Protein AF-A0A919XFE6-F1 (afdb_monomer_lite)

Radius of gyration: 15.93 Å; chains: 1; bounding box: 34×36×43 Å

Sequence (115 aa):
MKFIYESFACDVDTFFYNQDILVRFYDGSKEQEESEIINLVFVDPGYGYLLVKNKGENSALLSGFLDEDVFSTDEIVDAAISFIENLSPILKNKYMPYHIKRFKKTSFVEYNGEY

Structure (mmCIF, N/CA/C/O backbone):
data_AF-A0A919XFE6-F1
#
_entry.id   AF-A0A919XFE6-F1
#
loop_
_atom_site.group_PDB
_atom_site.id
_atom_site.type_symbol
_atom_site.label_atom_id
_atom_site.label_alt_id
_atom_site.label_comp_id
_atom_site.label_asym_id
_atom_site.label_entity_id
_atom_site.label_seq_id
_atom_site.pdbx_PDB_ins_code
_atom_site.Cartn_x
_atom_site.Cartn_y
_atom_site.Cartn_z
_atom_site.occupancy
_atom_site.B_iso_or_equiv
_atom_site.auth_seq_id
_atom_site.auth_comp_id
_atom_site.auth_asym_id
_atom_site.auth_atom_id
_atom_site.pdbx_PDB_model_num
ATOM 1 N N . MET A 1 1 ? -3.648 9.296 -7.677 1.00 91.94 1 MET A N 1
ATOM 2 C CA . MET A 1 1 ? -3.440 10.180 -6.494 1.00 91.94 1 MET A CA 1
ATOM 3 C C . MET A 1 1 ? -1.960 10.126 -6.121 1.00 91.94 1 MET A C 1
ATOM 5 O O . MET A 1 1 ? -1.274 9.280 -6.675 1.00 91.94 1 MET A O 1
ATOM 9 N N . LYS A 1 2 ? -1.435 11.003 -5.257 1.00 95.38 2 LYS A N 1
ATOM 10 C CA . LYS A 1 2 ? -0.033 10.920 -4.809 1.00 95.38 2 LYS A CA 1
ATOM 11 C C . LYS A 1 2 ? 0.043 10.698 -3.301 1.00 95.38 2 LYS A C 1
ATOM 13 O O . LYS A 1 2 ? -0.679 11.356 -2.555 1.00 95.38 2 LYS A O 1
ATOM 18 N N . PHE A 1 3 ? 0.930 9.804 -2.881 1.00 97.69 3 PHE A N 1
ATOM 19 C CA . PHE A 1 3 ? 1.424 9.719 -1.510 1.00 97.69 3 PHE A CA 1
ATOM 20 C C . PHE A 1 3 ? 2.751 10.468 -1.438 1.00 97.69 3 PHE A C 1
ATOM 22 O O . PHE A 1 3 ? 3.584 10.324 -2.332 1.00 97.69 3 PHE A O 1
ATOM 29 N N . ILE A 1 4 ? 2.922 11.297 -0.410 1.00 97.31 4 ILE A N 1
ATOM 30 C CA . ILE A 1 4 ? 4.108 12.134 -0.223 1.00 97.31 4 ILE A CA 1
ATOM 31 C C . ILE A 1 4 ? 4.537 12.012 1.234 1.00 97.31 4 ILE A C 1
ATOM 33 O O . ILE A 1 4 ? 3.737 12.261 2.137 1.00 97.31 4 ILE A O 1
ATOM 37 N N . TYR A 1 5 ? 5.800 11.663 1.445 1.00 97.19 5 TYR A N 1
ATOM 38 C CA . TYR A 1 5 ? 6.439 11.636 2.752 1.00 97.19 5 TYR A CA 1
ATOM 39 C C . TYR A 1 5 ? 7.868 12.166 2.613 1.00 97.19 5 TYR A C 1
ATOM 41 O O . TYR A 1 5 ? 8.689 11.576 1.914 1.00 97.19 5 TYR A O 1
ATOM 49 N N . GLU A 1 6 ? 8.154 13.300 3.257 1.00 95.31 6 GLU A N 1
ATOM 50 C CA . GLU A 1 6 ? 9.434 14.013 3.145 1.00 95.31 6 GLU A CA 1
ATOM 51 C C . GLU A 1 6 ? 9.865 14.244 1.680 1.00 95.31 6 GLU A C 1
ATOM 53 O O . GLU A 1 6 ? 9.221 15.005 0.958 1.00 95.31 6 GLU A O 1
ATOM 58 N N . SER A 1 7 ? 10.962 13.615 1.245 1.00 94.31 7 SER A N 1
ATOM 59 C CA . SER A 1 7 ? 11.511 13.696 -0.112 1.00 94.31 7 SER A CA 1
ATOM 60 C C . SER A 1 7 ? 10.997 12.598 -1.049 1.00 94.31 7 SER A C 1
ATOM 62 O O . SER A 1 7 ? 11.278 12.644 -2.247 1.00 94.31 7 SER A O 1
ATOM 64 N N . PHE A 1 8 ? 10.247 11.623 -0.530 1.00 96.00 8 PHE A N 1
ATOM 65 C CA . PHE A 1 8 ? 9.681 10.530 -1.306 1.00 96.00 8 PHE A CA 1
ATOM 66 C C . PHE A 1 8 ? 8.248 10.846 -1.742 1.00 96.00 8 PHE A C 1
ATOM 68 O O . PHE A 1 8 ? 7.420 11.321 -0.959 1.00 96.00 8 PHE A O 1
ATOM 75 N N . ALA A 1 9 ? 7.937 10.535 -2.998 1.00 97.19 9 ALA A N 1
ATOM 76 C CA . ALA A 1 9 ? 6.584 10.593 -3.524 1.00 97.19 9 ALA A CA 1
ATOM 77 C C . ALA A 1 9 ? 6.329 9.423 -4.474 1.00 97.19 9 ALA A C 1
ATOM 79 O O . ALA A 1 9 ? 7.188 9.076 -5.285 1.00 97.19 9 ALA A O 1
ATOM 80 N N . CYS A 1 10 ? 5.130 8.852 -4.408 1.00 97.44 10 CYS A N 1
ATOM 81 C CA . CYS A 1 10 ? 4.698 7.794 -5.313 1.00 97.44 10 CYS A CA 1
ATOM 82 C C . CYS A 1 10 ? 3.236 7.965 -5.729 1.00 97.44 10 CYS A C 1
ATOM 84 O O . CYS A 1 10 ? 2.473 8.729 -5.126 1.00 97.44 10 CYS A O 1
ATOM 86 N N . ASP A 1 11 ? 2.864 7.288 -6.807 1.00 97.94 11 ASP A N 1
ATOM 87 C CA . ASP A 1 11 ? 1.486 7.184 -7.255 1.00 97.94 11 ASP A CA 1
ATOM 88 C C . ASP A 1 11 ? 0.695 6.239 -6.364 1.00 97.94 11 ASP A C 1
ATOM 90 O O . ASP A 1 11 ? 1.216 5.280 -5.787 1.00 97.94 11 ASP A O 1
ATOM 94 N N . VAL A 1 12 ? -0.588 6.559 -6.236 1.00 97.62 12 VAL A N 1
ATOM 95 C CA . VAL A 1 12 ? -1.535 5.784 -5.456 1.00 97.62 12 VAL A CA 1
ATOM 96 C C . VAL A 1 12 ? -2.825 5.580 -6.222 1.00 97.62 12 VAL A C 1
ATOM 98 O O . VAL A 1 12 ? -3.482 6.560 -6.605 1.00 97.62 12 VAL A O 1
ATOM 101 N N . ASP A 1 13 ? -3.207 4.310 -6.326 1.00 96.50 13 ASP A N 1
ATOM 102 C CA . ASP A 1 13 ? -4.542 3.883 -6.720 1.00 96.50 13 ASP A CA 1
ATOM 103 C C . ASP A 1 13 ? -5.348 3.492 -5.490 1.00 96.50 13 ASP A C 1
ATOM 105 O O . ASP A 1 13 ? -4.830 2.945 -4.513 1.00 96.50 13 ASP A O 1
ATOM 109 N N . THR A 1 14 ? -6.645 3.777 -5.534 1.00 95.94 14 THR A N 1
ATOM 110 C CA . THR A 1 14 ? -7.584 3.429 -4.470 1.00 95.94 14 THR A CA 1
ATOM 111 C C . THR A 1 14 ? -8.787 2.735 -5.077 1.00 95.94 14 THR A C 1
ATOM 113 O O . THR A 1 14 ? -9.506 3.311 -5.891 1.00 95.94 14 THR A O 1
ATOM 116 N N . PHE A 1 15 ? -9.015 1.500 -4.652 1.00 95.56 15 PHE A N 1
ATOM 117 C CA . PHE A 1 15 ? -10.124 0.671 -5.088 1.00 95.56 15 PHE A CA 1
ATOM 118 C C . PHE A 1 15 ? -11.080 0.465 -3.922 1.00 95.56 15 PHE A C 1
ATOM 120 O O . PHE A 1 15 ? -10.667 0.132 -2.811 1.00 95.56 15 PHE A O 1
ATOM 127 N N . PHE A 1 16 ? -12.369 0.638 -4.189 1.00 93.31 16 PHE A N 1
ATOM 128 C CA . PHE A 1 16 ? -13.421 0.460 -3.199 1.00 93.31 16 PHE A CA 1
ATOM 129 C C . PHE A 1 16 ? -14.222 -0.795 -3.523 1.00 93.31 16 PHE A C 1
ATOM 131 O O . PHE A 1 16 ? -14.678 -0.974 -4.652 1.00 93.31 16 PHE A O 1
ATOM 138 N N . TYR A 1 17 ? -14.427 -1.644 -2.521 1.00 92.88 17 TYR A N 1
ATOM 139 C CA . TYR A 1 17 ? -15.336 -2.780 -2.615 1.00 92.88 17 TYR A CA 1
ATOM 140 C C . TYR A 1 17 ? -16.250 -2.790 -1.395 1.00 92.88 17 TYR A C 1
ATOM 142 O O . TYR A 1 17 ? -15.829 -3.096 -0.282 1.00 92.88 17 TYR A O 1
ATOM 150 N N . ASN A 1 18 ? -17.520 -2.434 -1.592 1.00 91.12 18 ASN A N 1
ATOM 151 C CA . ASN A 1 18 ? -18.435 -2.104 -0.500 1.00 91.12 18 ASN A CA 1
ATOM 152 C C . ASN A 1 18 ? -17.848 -0.996 0.397 1.00 91.12 18 ASN A C 1
ATOM 154 O O . ASN A 1 18 ? -17.733 0.148 -0.030 1.00 91.12 18 ASN A O 1
ATOM 158 N N . GLN A 1 19 ? -17.487 -1.334 1.636 1.00 91.12 19 GLN A N 1
ATOM 159 C CA . GLN A 1 19 ? -16.855 -0.434 2.604 1.00 91.12 19 GLN A CA 1
ATOM 160 C C . GLN A 1 19 ? -15.365 -0.748 2.815 1.00 91.12 19 GLN A C 1
ATOM 162 O O . GLN A 1 19 ? -14.727 -0.113 3.654 1.00 91.12 19 GLN A O 1
ATOM 167 N N . ASP A 1 20 ? -14.822 -1.718 2.078 1.00 94.88 20 ASP A N 1
ATOM 168 C CA . ASP A 1 20 ? -13.403 -2.056 2.090 1.00 94.88 20 ASP A CA 1
ATOM 169 C C . ASP A 1 20 ? -12.645 -1.147 1.117 1.00 94.88 20 ASP A C 1
ATOM 171 O O . ASP A 1 20 ? -13.183 -0.721 0.088 1.00 94.88 20 ASP A O 1
ATOM 175 N N . ILE A 1 21 ? -11.386 -0.863 1.448 1.00 96.31 21 ILE A N 1
ATOM 176 C CA . ILE A 1 21 ? -10.513 0.019 0.670 1.00 96.31 21 ILE A CA 1
ATOM 177 C C . ILE A 1 21 ? -9.203 -0.712 0.406 1.00 96.31 21 ILE A C 1
ATOM 179 O O . ILE A 1 21 ? -8.509 -1.090 1.347 1.00 96.31 21 ILE A O 1
ATOM 183 N N . LEU A 1 22 ? -8.854 -0.893 -0.862 1.00 97.31 22 LEU A N 1
ATOM 184 C CA . LEU A 1 22 ? -7.540 -1.363 -1.286 1.00 97.31 22 LEU A CA 1
ATOM 185 C C . LEU A 1 22 ? -6.748 -0.181 -1.834 1.00 97.31 22 LEU A C 1
ATOM 187 O O . LEU A 1 22 ? -7.222 0.534 -2.713 1.00 97.31 22 LEU A O 1
ATOM 191 N N . VAL A 1 23 ? -5.534 -0.002 -1.336 1.00 97.62 23 VAL A N 1
ATOM 192 C CA . VAL A 1 23 ? -4.631 1.074 -1.731 1.00 97.62 23 VAL A CA 1
ATOM 193 C C . VAL A 1 23 ? -3.357 0.460 -2.287 1.00 97.62 23 VAL A C 1
ATOM 195 O O . VAL A 1 23 ? -2.714 -0.328 -1.594 1.00 97.62 23 VAL A O 1
ATOM 198 N N . ARG A 1 24 ? -3.011 0.798 -3.531 1.00 97.50 24 ARG A N 1
ATOM 199 C CA . ARG A 1 24 ? -1.762 0.394 -4.195 1.00 97.50 24 ARG A CA 1
ATOM 200 C C . ARG A 1 24 ? -0.821 1.587 -4.224 1.00 97.50 24 ARG A C 1
ATOM 202 O O . ARG A 1 24 ? -1.231 2.648 -4.675 1.00 97.50 24 ARG A O 1
ATOM 209 N N . PHE A 1 25 ? 0.426 1.395 -3.812 1.00 97.81 25 PHE A N 1
ATOM 210 C CA . PHE A 1 25 ? 1.499 2.384 -3.926 1.00 97.81 25 PHE A CA 1
ATOM 211 C C . PHE A 1 25 ? 2.428 1.959 -5.061 1.00 97.81 25 PHE A C 1
ATOM 213 O O . PHE A 1 25 ? 2.863 0.809 -5.082 1.00 97.81 25 PHE A O 1
ATOM 220 N N . TYR A 1 26 ? 2.730 2.838 -6.013 1.00 97.12 26 TYR A N 1
ATOM 221 C CA . TYR A 1 26 ? 3.498 2.474 -7.208 1.00 97.12 26 TYR A CA 1
ATOM 222 C C . TYR A 1 26 ? 4.184 3.681 -7.859 1.00 97.12 26 TYR A C 1
ATOM 224 O O . TYR A 1 26 ? 4.007 4.821 -7.439 1.00 97.12 26 TYR A O 1
ATOM 232 N N . ASP A 1 27 ? 5.014 3.425 -8.864 1.00 95.50 27 ASP A N 1
ATOM 233 C CA . ASP A 1 27 ? 5.607 4.457 -9.711 1.00 95.50 27 ASP A CA 1
ATOM 234 C C . ASP A 1 27 ? 4.861 4.491 -11.040 1.00 95.50 27 ASP A C 1
ATOM 236 O O . ASP A 1 27 ? 5.017 3.587 -11.859 1.00 95.50 27 ASP A O 1
ATOM 240 N N . GLY A 1 28 ? 4.049 5.525 -11.256 1.00 92.44 28 GLY A N 1
ATOM 241 C CA . GLY A 1 28 ? 3.255 5.650 -12.473 1.00 92.44 28 GLY A CA 1
ATOM 242 C C . GLY A 1 28 ? 4.090 5.811 -13.740 1.00 92.44 28 GLY A C 1
ATOM 243 O O . GLY A 1 28 ? 3.591 5.524 -14.818 1.00 92.44 28 GLY A O 1
ATOM 244 N N . SER A 1 29 ? 5.365 6.205 -13.634 1.00 91.19 29 SER A N 1
ATOM 245 C CA . SER A 1 29 ? 6.264 6.262 -14.796 1.00 91.19 29 SER A CA 1
ATOM 246 C C . SER A 1 29 ? 6.713 4.883 -15.292 1.00 91.19 29 SER A C 1
ATOM 248 O O . SER A 1 29 ? 7.314 4.785 -16.359 1.00 91.19 29 SER A O 1
ATOM 250 N N . LYS A 1 30 ? 6.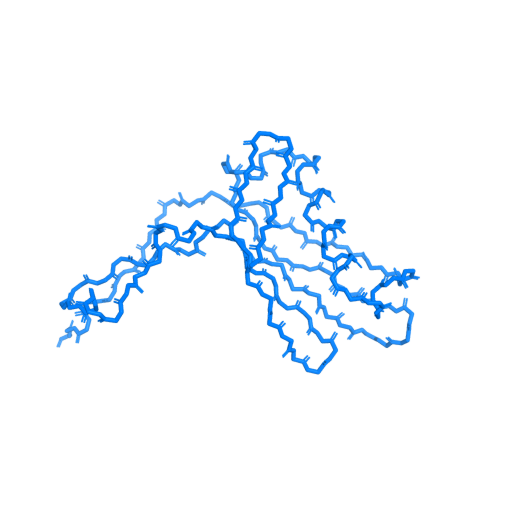429 3.827 -14.519 1.00 89.44 30 LYS A N 1
ATOM 251 C CA . LYS A 1 30 ? 6.720 2.430 -14.853 1.00 89.44 30 LYS A CA 1
ATOM 252 C C . LYS A 1 30 ? 5.477 1.626 -15.238 1.00 89.44 30 LYS A C 1
ATOM 254 O O . LYS A 1 30 ? 5.588 0.412 -15.398 1.00 89.44 30 LYS A O 1
ATOM 259 N N . GLU A 1 31 ? 4.310 2.258 -15.320 1.00 89.12 31 GLU A N 1
ATOM 260 C CA . GLU A 1 31 ? 3.111 1.607 -15.850 1.00 89.12 31 GLU A CA 1
ATOM 261 C C . GLU A 1 31 ? 3.207 1.490 -17.368 1.00 89.12 31 GLU A C 1
ATOM 263 O O . GLU A 1 31 ? 3.774 2.357 -18.029 1.00 89.12 31 GLU A O 1
ATOM 268 N N . GLN A 1 32 ? 2.665 0.399 -17.902 1.00 87.50 32 GLN A N 1
ATOM 269 C CA . GLN A 1 32 ? 2.675 0.131 -19.333 1.00 87.50 32 GLN A CA 1
ATOM 270 C C . GLN A 1 32 ? 1.439 0.725 -19.999 1.00 87.50 32 GLN A C 1
ATOM 272 O O . GLN A 1 32 ? 0.316 0.571 -19.517 1.00 87.50 32 GLN A O 1
ATOM 277 N N . GLU A 1 33 ? 1.645 1.333 -21.157 1.00 86.69 33 GLU A N 1
ATOM 278 C CA . GLU A 1 33 ? 0.565 1.727 -22.054 1.00 86.69 33 GLU A CA 1
ATOM 279 C C . GLU A 1 33 ? 0.078 0.518 -22.871 1.00 86.69 33 GLU A C 1
ATOM 281 O O . GLU A 1 33 ? 0.831 -0.418 -23.140 1.00 86.69 33 GLU A O 1
ATOM 286 N N . GLU A 1 34 ? -1.175 0.537 -23.340 1.00 85.75 34 GLU A N 1
ATOM 287 C CA . GLU A 1 34 ? -1.751 -0.572 -24.127 1.00 85.75 34 GLU A CA 1
ATOM 288 C C . GLU A 1 34 ? -0.892 -0.924 -25.353 1.00 85.75 34 GLU A C 1
ATOM 290 O O . GLU A 1 34 ? -0.691 -2.094 -25.677 1.00 85.75 34 GLU A O 1
ATOM 295 N N . SER A 1 35 ? -0.318 0.090 -26.006 1.00 85.56 35 SER A N 1
ATOM 296 C CA . SER A 1 35 ? 0.572 -0.089 -27.157 1.00 85.56 35 SER A CA 1
ATOM 297 C C . SER A 1 35 ? 1.887 -0.805 -26.832 1.00 85.56 35 SER A C 1
ATOM 299 O O . SER A 1 35 ? 2.568 -1.264 -27.746 1.00 85.56 35 SER A O 1
ATOM 301 N N . GLU A 1 36 ? 2.262 -0.879 -25.557 1.00 80.94 36 GLU A N 1
ATOM 302 C CA . GLU A 1 36 ? 3.482 -1.532 -25.073 1.00 80.94 36 GLU A CA 1
ATOM 303 C C . GLU A 1 36 ? 3.239 -3.000 -24.689 1.00 80.94 36 GLU A C 1
ATOM 305 O O . GLU A 1 36 ? 4.187 -3.735 -24.410 1.00 80.94 36 GLU A O 1
ATOM 310 N N . ILE A 1 37 ? 1.982 -3.461 -24.729 1.00 82.81 37 ILE A N 1
ATOM 311 C CA . ILE A 1 37 ? 1.601 -4.846 -24.440 1.00 82.81 37 ILE A CA 1
ATOM 312 C C . ILE A 1 37 ? 1.889 -5.729 -25.666 1.00 82.81 37 ILE A C 1
ATOM 314 O O . ILE A 1 37 ? 0.987 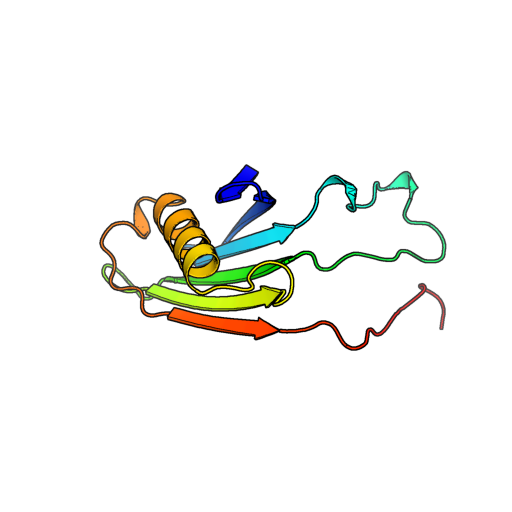-6.153 -26.388 1.00 82.81 37 ILE A O 1
ATOM 318 N N . ILE A 1 38 ? 3.173 -5.999 -25.925 1.00 75.94 38 ILE A N 1
ATOM 319 C CA . ILE A 1 38 ? 3.635 -6.851 -27.031 1.00 75.94 38 ILE A CA 1
ATOM 320 C C . ILE A 1 38 ? 4.661 -7.887 -26.560 1.00 75.94 38 ILE A C 1
ATOM 322 O O . ILE A 1 38 ? 5.634 -7.541 -25.901 1.00 75.94 38 ILE A O 1
ATOM 326 N N . ASN A 1 39 ? 4.489 -9.151 -26.967 1.00 71.31 39 ASN A N 1
ATOM 327 C CA . ASN A 1 39 ? 5.368 -10.305 -26.692 1.00 71.31 39 ASN A CA 1
ATOM 328 C C . ASN A 1 39 ? 5.630 -10.595 -25.198 1.00 71.31 39 ASN A C 1
ATOM 330 O O . ASN A 1 39 ? 5.158 -11.593 -24.670 1.00 71.31 39 ASN A O 1
ATOM 334 N N . LEU A 1 40 ? 6.398 -9.736 -24.524 1.00 69.38 40 LEU A N 1
ATOM 335 C CA . LEU A 1 40 ? 6.812 -9.847 -23.130 1.00 69.38 40 LEU A CA 1
ATOM 336 C C . LEU A 1 40 ? 6.641 -8.491 -22.444 1.00 69.38 40 LEU A C 1
ATOM 338 O O . LEU A 1 40 ? 7.264 -7.506 -22.838 1.00 69.38 40 LEU A O 1
ATOM 342 N N . VAL A 1 41 ? 5.831 -8.469 -21.389 1.00 71.31 41 VAL A N 1
ATOM 343 C CA . VAL A 1 41 ? 5.551 -7.268 -20.601 1.00 71.31 41 VAL A CA 1
ATOM 344 C C . VAL A 1 41 ? 6.048 -7.488 -19.180 1.00 71.31 41 VAL A C 1
ATOM 346 O O . VAL A 1 41 ? 5.550 -8.364 -18.474 1.00 71.31 41 VAL A O 1
ATOM 349 N N . PHE A 1 42 ? 7.024 -6.689 -18.756 1.00 75.00 42 PHE A N 1
ATOM 350 C CA . PHE A 1 42 ? 7.450 -6.648 -17.360 1.00 75.00 42 PHE A CA 1
ATOM 351 C C . PHE A 1 42 ? 6.582 -5.641 -16.621 1.00 75.00 42 PHE A C 1
ATOM 353 O O . PHE A 1 42 ? 6.703 -4.444 -16.858 1.00 75.00 42 PHE A O 1
ATOM 360 N N . VAL A 1 43 ? 5.727 -6.121 -15.722 1.00 80.31 43 VAL A N 1
ATOM 361 C CA . VAL A 1 43 ? 4.878 -5.256 -14.897 1.00 80.31 43 VAL A CA 1
ATOM 362 C C . VAL A 1 43 ? 5.523 -5.104 -13.522 1.00 80.31 43 VAL A C 1
ATOM 364 O O . VAL A 1 43 ? 5.687 -6.089 -12.797 1.00 80.31 43 VAL A O 1
ATOM 367 N N . ASP A 1 44 ? 5.894 -3.877 -13.146 1.00 85.38 44 ASP A N 1
ATOM 368 C CA . ASP A 1 44 ? 6.379 -3.592 -11.791 1.00 85.38 44 ASP A CA 1
ATOM 369 C C . ASP A 1 44 ? 5.191 -3.712 -10.811 1.00 85.38 44 ASP A C 1
ATOM 371 O O . ASP A 1 44 ? 4.198 -2.987 -10.941 1.00 85.38 44 ASP A O 1
ATOM 375 N N . PRO A 1 45 ? 5.244 -4.604 -9.798 1.00 84.88 45 PRO A N 1
ATOM 376 C CA . PRO A 1 45 ? 4.152 -4.751 -8.835 1.00 84.88 45 PRO A CA 1
ATOM 377 C C . PRO A 1 45 ? 3.948 -3.495 -7.970 1.00 84.88 45 PRO A C 1
ATOM 379 O O . PRO A 1 45 ? 2.961 -3.420 -7.231 1.00 84.88 45 PRO A O 1
ATOM 382 N N . GLY A 1 46 ? 4.855 -2.518 -8.062 1.00 93.31 46 GLY A N 1
ATOM 383 C CA . GLY A 1 46 ? 4.854 -1.282 -7.302 1.00 93.31 46 GLY A CA 1
ATOM 384 C C . GLY A 1 46 ? 5.564 -1.436 -5.962 1.00 93.31 46 GLY A C 1
ATOM 385 O O . GLY A 1 46 ? 6.361 -2.350 -5.731 1.00 93.31 46 GLY A O 1
ATOM 386 N N . TYR A 1 47 ? 5.251 -0.520 -5.057 1.00 96.69 47 TYR A N 1
ATOM 387 C CA . TYR A 1 47 ? 5.800 -0.437 -3.708 1.00 96.69 47 TYR A CA 1
ATOM 388 C C . TYR A 1 47 ? 4.934 -1.142 -2.659 1.00 96.69 47 TYR A C 1
ATOM 390 O O . TYR A 1 47 ? 5.282 -1.147 -1.482 1.00 96.69 47 TYR A O 1
ATOM 398 N N . GLY A 1 48 ? 3.822 -1.757 -3.065 1.00 96.62 48 GLY A N 1
ATOM 399 C CA . GLY A 1 48 ? 3.000 -2.607 -2.209 1.00 96.62 48 GLY A CA 1
ATOM 400 C C . GLY A 1 48 ? 1.531 -2.204 -2.152 1.00 96.62 48 GLY A C 1
ATOM 401 O O . GLY A 1 48 ? 1.076 -1.291 -2.844 1.00 96.62 48 GLY A O 1
ATOM 402 N N . TYR A 1 49 ? 0.787 -2.929 -1.319 1.00 97.31 49 TYR A N 1
ATOM 403 C CA . TYR A 1 49 ? -0.660 -2.813 -1.192 1.00 97.31 49 TYR A CA 1
ATOM 404 C C . TYR A 1 49 ? -1.077 -2.870 0.268 1.00 97.31 49 TYR A C 1
ATOM 406 O O . TYR A 1 49 ? -0.614 -3.724 1.028 1.00 97.31 49 TYR A O 1
ATOM 414 N N . LEU A 1 50 ? -2.032 -2.022 0.626 1.00 97.88 50 LEU A N 1
ATOM 415 C CA . LEU A 1 50 ? -2.675 -2.008 1.928 1.00 97.88 50 LEU A CA 1
ATOM 416 C C . LEU A 1 50 ? -4.186 -2.153 1.756 1.00 97.88 50 LEU A C 1
ATOM 418 O O . LEU A 1 50 ? -4.810 -1.448 0.969 1.00 97.88 50 LEU A O 1
ATOM 422 N N . LEU A 1 51 ? -4.772 -3.086 2.497 1.00 97.75 51 LEU A N 1
ATOM 423 C CA . LEU A 1 51 ? -6.191 -3.406 2.471 1.00 97.75 51 LEU A CA 1
ATOM 424 C C . LEU A 1 51 ? -6.815 -3.094 3.825 1.00 97.75 51 LEU A C 1
ATOM 426 O O . LEU A 1 51 ? -6.470 -3.710 4.840 1.00 97.75 51 LEU A O 1
ATOM 430 N N . VAL A 1 52 ? -7.796 -2.202 3.805 1.00 97.50 52 VAL A N 1
ATOM 431 C CA . VAL A 1 52 ? -8.718 -1.969 4.908 1.00 97.50 52 VAL A CA 1
ATOM 432 C C . VAL A 1 52 ? -9.945 -2.845 4.715 1.00 97.50 52 VAL A C 1
ATOM 434 O O . VAL A 1 52 ? -10.662 -2.710 3.725 1.00 97.50 52 VAL A O 1
ATOM 437 N N . LYS A 1 53 ? -10.209 -3.719 5.686 1.00 96.44 53 LYS A N 1
ATOM 438 C CA . LYS A 1 53 ? -11.459 -4.477 5.785 1.00 96.44 53 LYS A CA 1
ATOM 439 C C . LYS A 1 53 ? -12.348 -3.838 6.833 1.00 96.44 53 LYS A C 1
ATOM 441 O O . LYS A 1 53 ? -12.021 -3.904 8.022 1.00 96.44 53 LYS A O 1
ATOM 446 N N . ASN A 1 54 ? -13.479 -3.275 6.431 1.00 93.62 54 ASN A N 1
ATOM 447 C CA . ASN A 1 54 ? -14.435 -2.752 7.390 1.00 93.62 54 ASN A CA 1
ATOM 448 C C . ASN A 1 54 ? -15.124 -3.906 8.140 1.00 93.62 54 ASN A C 1
ATOM 450 O O . ASN A 1 54 ? -15.534 -4.901 7.540 1.00 93.62 54 ASN A O 1
ATOM 454 N N . LYS A 1 55 ? -15.243 -3.794 9.467 1.00 94.75 55 LYS A N 1
ATOM 455 C CA . LYS A 1 55 ? -15.839 -4.825 10.338 1.00 94.75 55 LYS A CA 1
ATOM 456 C C . LYS A 1 55 ? -17.096 -4.367 11.067 1.00 94.75 55 LYS A C 1
ATOM 458 O O . LYS A 1 55 ? -17.643 -5.122 11.865 1.00 94.75 55 LYS A O 1
ATOM 463 N N . GLY A 1 56 ? -17.591 -3.180 10.741 1.00 89.25 56 GLY A N 1
ATOM 464 C CA . GLY A 1 56 ? -18.865 -2.673 11.226 1.00 89.25 56 GLY A CA 1
ATOM 465 C C . GLY A 1 56 ? -18.827 -1.165 11.400 1.00 89.25 56 GLY A C 1
ATOM 466 O O . GLY A 1 56 ? -18.138 -0.451 10.667 1.00 89.25 56 GLY A O 1
ATOM 467 N N . GLU A 1 57 ? -19.580 -0.678 12.378 1.00 88.38 57 GLU A N 1
ATOM 468 C CA . GLU A 1 57 ? -19.719 0.755 12.643 1.00 88.38 57 GLU A CA 1
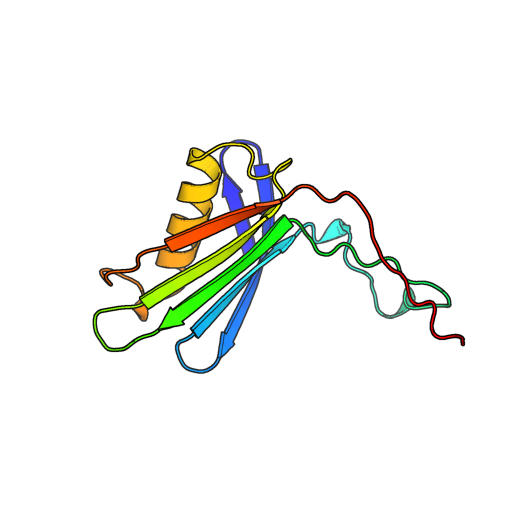ATOM 469 C C . GLU A 1 57 ? -18.474 1.368 13.290 1.00 88.38 57 GLU A C 1
ATOM 471 O O . GLU A 1 57 ? -18.132 2.494 12.955 1.00 88.38 57 GLU A O 1
ATOM 476 N N . ASN A 1 58 ? -17.755 0.621 14.139 1.00 91.69 58 ASN A N 1
ATOM 477 C CA . ASN A 1 58 ? -16.669 1.172 14.968 1.00 91.69 58 ASN A CA 1
ATOM 478 C C . ASN A 1 58 ? -15.301 0.513 14.754 1.00 91.69 58 ASN A C 1
ATOM 480 O O . ASN A 1 58 ? -14.324 0.921 15.381 1.00 91.69 58 ASN A O 1
ATOM 484 N N . SER A 1 59 ? -15.215 -0.518 13.913 1.00 95.19 59 SER A N 1
ATOM 485 C CA . SER A 1 59 ? -13.993 -1.306 13.758 1.00 95.19 59 SER A CA 1
ATOM 486 C C . SER A 1 59 ? -13.658 -1.595 12.303 1.00 95.19 59 SER A C 1
ATOM 488 O O . SER A 1 59 ? -14.533 -1.831 11.467 1.00 95.19 59 SER A O 1
ATOM 490 N N . ALA A 1 60 ? -12.363 -1.602 12.019 1.00 96.25 60 ALA A N 1
ATOM 491 C CA . ALA A 1 60 ? -11.787 -2.029 10.755 1.00 96.25 60 ALA A CA 1
ATOM 492 C C . ALA A 1 60 ? -10.497 -2.814 11.023 1.00 96.25 60 ALA A C 1
ATOM 494 O O . ALA A 1 60 ? -9.985 -2.816 12.137 1.00 96.25 60 ALA A O 1
ATOM 495 N N . LEU A 1 61 ? -9.978 -3.506 10.016 1.00 97.19 61 LEU A N 1
ATOM 496 C CA . LEU A 1 61 ? -8.666 -4.148 10.066 1.00 97.19 61 LEU A CA 1
ATOM 497 C C . LEU A 1 61 ? -7.835 -3.636 8.906 1.00 97.19 61 LEU A C 1
ATOM 499 O O . LEU A 1 61 ? -8.312 -3.664 7.772 1.00 97.19 61 LEU A O 1
ATOM 503 N N . LEU A 1 62 ? -6.596 -3.245 9.176 1.00 97.56 62 LEU A N 1
ATOM 504 C CA . LEU A 1 62 ? -5.638 -2.885 8.141 1.00 97.56 62 LEU A CA 1
ATOM 505 C C . LEU A 1 62 ? -4.575 -3.978 8.020 1.00 97.56 62 LEU A C 1
ATOM 507 O O . LEU A 1 62 ? -3.999 -4.446 9.000 1.00 97.56 62 LEU A O 1
ATOM 511 N N . SER A 1 63 ? -4.318 -4.428 6.802 1.00 98.19 63 SER A N 1
ATOM 512 C CA . SER A 1 63 ? -3.284 -5.428 6.546 1.00 98.19 63 SER A CA 1
ATOM 513 C C . SER A 1 63 ? -2.719 -5.265 5.153 1.00 98.19 63 SER A C 1
ATOM 515 O O . SER A 1 63 ? -3.383 -4.712 4.282 1.00 98.19 63 SER A O 1
ATOM 517 N N . GLY A 1 64 ? -1.518 -5.774 4.922 1.00 97.56 64 GLY A N 1
ATOM 518 C CA . GLY A 1 64 ? -0.927 -5.736 3.596 1.00 97.56 64 GLY A CA 1
ATOM 519 C C . GLY A 1 64 ? 0.573 -5.922 3.629 1.00 97.56 64 GLY A C 1
ATOM 520 O O . GLY A 1 64 ? 1.136 -6.403 4.620 1.00 97.56 64 GLY A O 1
ATOM 521 N N . PHE A 1 65 ? 1.202 -5.543 2.528 1.00 97.31 65 PHE A N 1
ATOM 522 C CA . PHE A 1 65 ? 2.640 -5.613 2.381 1.00 97.31 65 PHE A CA 1
ATOM 523 C C . PHE A 1 65 ? 3.176 -4.375 1.671 1.00 97.31 65 PHE A C 1
ATOM 525 O O . PHE A 1 65 ? 2.535 -3.849 0.765 1.00 97.31 65 PHE A O 1
ATOM 532 N N . LEU A 1 66 ? 4.358 -3.938 2.083 1.00 97.94 66 LEU A N 1
ATOM 533 C CA . LEU A 1 66 ? 5.064 -2.781 1.551 1.00 97.94 66 LEU A CA 1
ATOM 534 C C . LEU A 1 66 ? 6.498 -3.177 1.199 1.00 97.94 66 LEU A C 1
ATOM 536 O O . LEU A 1 66 ? 7.093 -4.022 1.867 1.00 97.94 66 LEU A O 1
ATOM 540 N N . ASP A 1 67 ? 7.035 -2.598 0.137 1.00 96.94 67 ASP A N 1
ATOM 541 C CA . ASP A 1 67 ? 8.417 -2.800 -0.290 1.00 96.94 67 ASP A CA 1
ATOM 542 C C . ASP A 1 67 ? 9.371 -2.262 0.787 1.00 96.94 67 ASP A C 1
ATOM 544 O O . ASP A 1 67 ? 9.278 -1.098 1.174 1.00 96.94 67 ASP A O 1
ATOM 548 N N . GLU A 1 68 ? 10.253 -3.120 1.301 1.00 96.88 68 GLU A N 1
ATOM 549 C CA . GLU A 1 68 ? 11.181 -2.800 2.391 1.00 96.88 68 GLU A CA 1
ATOM 550 C C . GLU A 1 68 ? 12.224 -1.746 1.999 1.00 96.88 68 GLU A C 1
ATOM 552 O O . GLU A 1 68 ? 12.652 -0.975 2.855 1.00 96.88 68 GLU A O 1
ATOM 557 N N . ASP A 1 69 ? 12.610 -1.670 0.722 1.00 94.94 69 ASP A N 1
ATOM 558 C CA . ASP A 1 69 ? 13.614 -0.704 0.271 1.00 94.94 69 ASP A CA 1
ATOM 559 C C . ASP A 1 69 ? 13.017 0.720 0.196 1.00 94.94 69 ASP A C 1
ATOM 561 O O . ASP A 1 69 ? 13.738 1.708 0.351 1.00 94.94 69 ASP A O 1
ATOM 565 N N . VAL A 1 70 ? 11.694 0.841 0.019 1.00 95.94 70 VAL A N 1
ATOM 566 C CA . VAL A 1 70 ? 10.972 2.127 -0.003 1.00 95.94 70 VAL A CA 1
ATOM 567 C C . VAL A 1 70 ? 10.404 2.485 1.365 1.00 95.94 70 VAL A C 1
ATOM 569 O O . VAL A 1 70 ? 10.676 3.560 1.896 1.00 95.94 70 VAL A O 1
ATOM 572 N N . PHE A 1 71 ? 9.642 1.577 1.967 1.00 97.31 71 PHE A N 1
ATOM 573 C CA . PHE A 1 71 ? 9.044 1.746 3.288 1.00 97.31 71 PHE A CA 1
ATOM 574 C C . PHE A 1 71 ? 9.997 1.236 4.373 1.00 97.31 71 PHE A C 1
ATOM 576 O O . PHE A 1 71 ? 9.666 0.351 5.162 1.00 97.31 71 PHE A O 1
ATOM 583 N N . SER A 1 72 ? 11.214 1.771 4.370 1.00 96.06 72 SER A N 1
ATOM 584 C CA . SER A 1 72 ? 12.344 1.252 5.148 1.00 96.06 72 SER A CA 1
ATOM 585 C C . SER A 1 72 ? 12.265 1.547 6.646 1.00 96.06 72 SER A C 1
ATOM 587 O O . SER A 1 72 ? 12.856 0.820 7.444 1.00 96.06 72 SER A O 1
ATOM 589 N N . THR A 1 73 ? 11.503 2.562 7.052 1.00 97.19 73 THR A N 1
ATOM 590 C CA . THR A 1 73 ? 11.353 2.960 8.457 1.00 97.19 73 THR A CA 1
ATOM 591 C C . THR A 1 73 ? 9.907 2.854 8.922 1.00 97.19 73 THR A C 1
ATOM 593 O O . THR A 1 73 ? 8.987 2.699 8.117 1.00 97.19 73 THR A O 1
ATOM 596 N N . ASP A 1 74 ? 9.694 2.889 10.234 1.00 97.62 74 ASP A N 1
ATOM 597 C CA . ASP A 1 74 ? 8.343 2.816 10.790 1.00 97.62 74 ASP A CA 1
ATOM 598 C C . ASP A 1 74 ? 7.572 4.124 10.520 1.00 97.62 74 ASP A C 1
ATOM 600 O O . ASP A 1 74 ? 6.375 4.083 10.255 1.00 97.62 74 ASP A O 1
ATOM 604 N N . GLU A 1 75 ? 8.255 5.271 10.440 1.00 98.12 75 GLU A N 1
ATOM 605 C CA . GLU A 1 75 ? 7.635 6.584 10.217 1.00 98.12 75 GLU A CA 1
ATOM 606 C C . GLU A 1 75 ? 6.953 6.702 8.845 1.00 98.12 75 GLU A C 1
ATOM 608 O O . GLU A 1 75 ? 5.838 7.216 8.747 1.00 98.12 75 GLU A O 1
ATOM 613 N N . ILE A 1 76 ? 7.578 6.198 7.775 1.00 97.94 76 ILE A N 1
ATOM 614 C CA . ILE A 1 76 ? 6.959 6.207 6.439 1.00 97.94 76 ILE A CA 1
ATOM 615 C C . ILE A 1 76 ? 5.796 5.205 6.343 1.00 97.94 76 ILE A C 1
ATOM 617 O O . ILE A 1 76 ? 4.827 5.445 5.616 1.00 97.94 76 ILE A O 1
ATOM 621 N N . VAL A 1 77 ? 5.845 4.106 7.105 1.00 98.06 77 VAL A N 1
ATOM 622 C CA . VAL A 1 77 ? 4.720 3.167 7.225 1.00 98.06 77 VAL A CA 1
ATOM 623 C C . VAL A 1 77 ? 3.560 3.834 7.965 1.00 98.06 77 VAL A C 1
ATOM 625 O O . VAL A 1 77 ? 2.432 3.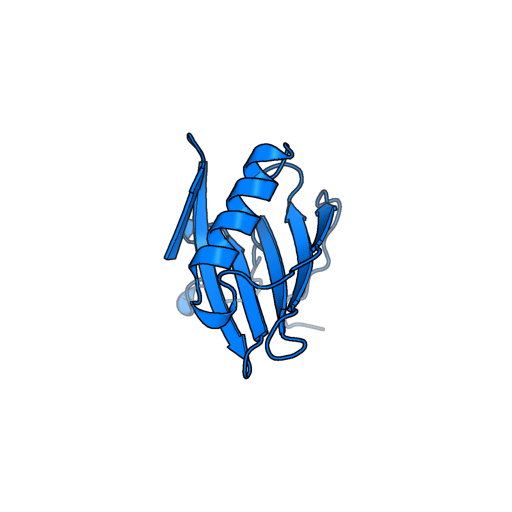796 7.476 1.00 98.06 77 VAL A O 1
ATOM 628 N N . ASP A 1 78 ? 3.824 4.515 9.079 1.00 97.31 78 ASP A N 1
ATOM 629 C CA . ASP A 1 78 ? 2.819 5.267 9.839 1.00 97.31 78 ASP A CA 1
ATOM 630 C C . ASP A 1 78 ? 2.211 6.409 9.010 1.00 97.31 78 ASP A C 1
ATOM 632 O O . ASP A 1 78 ? 1.002 6.663 9.070 1.00 97.31 78 ASP A O 1
ATOM 636 N N . ALA A 1 79 ? 3.011 7.059 8.161 1.00 97.75 79 ALA A N 1
ATOM 637 C CA . ALA A 1 79 ? 2.519 8.035 7.197 1.00 97.75 79 ALA A CA 1
ATOM 638 C C . ALA A 1 79 ? 1.581 7.399 6.158 1.00 97.75 79 ALA A C 1
ATOM 640 O O . ALA A 1 79 ? 0.550 7.986 5.827 1.00 97.75 79 ALA A O 1
ATOM 641 N N . ALA A 1 80 ? 1.885 6.192 5.670 1.00 97.56 80 ALA A N 1
ATOM 642 C CA . ALA A 1 80 ? 1.005 5.456 4.761 1.00 97.56 80 ALA A CA 1
ATOM 643 C C . ALA A 1 80 ? -0.309 5.036 5.441 1.00 97.56 80 ALA A C 1
ATOM 645 O O . ALA A 1 80 ? -1.374 5.140 4.833 1.00 97.56 80 ALA A O 1
ATOM 646 N N . ILE A 1 81 ? -0.266 4.623 6.712 1.00 96.25 81 ILE A N 1
ATOM 647 C CA . ILE A 1 81 ? -1.470 4.340 7.512 1.00 96.25 81 ILE A CA 1
ATOM 648 C C . ILE A 1 81 ? -2.316 5.612 7.646 1.00 96.25 81 ILE A C 1
ATOM 650 O O . ILE A 1 81 ? -3.502 5.604 7.313 1.00 96.25 81 ILE A O 1
ATOM 654 N N . SER A 1 82 ? -1.690 6.723 8.041 1.00 95.12 82 SER A N 1
ATOM 655 C CA . SER A 1 82 ? -2.349 8.026 8.193 1.00 95.12 82 SER A CA 1
ATOM 656 C C . SER A 1 82 ? -2.962 8.512 6.879 1.00 95.12 82 SER A C 1
ATOM 658 O O . SER A 1 82 ? -4.055 9.078 6.854 1.00 95.12 82 SER A O 1
ATOM 660 N N . PHE A 1 83 ? -2.280 8.281 5.757 1.00 95.44 83 PHE A N 1
ATOM 661 C CA . PHE A 1 83 ? -2.808 8.576 4.431 1.00 95.44 83 PHE A CA 1
ATOM 662 C C . PHE A 1 83 ? -4.126 7.830 4.189 1.00 95.44 83 PHE A C 1
ATOM 664 O O . PHE A 1 83 ? -5.111 8.453 3.801 1.00 95.44 83 PHE A O 1
ATOM 671 N N . ILE A 1 84 ? -4.171 6.529 4.494 1.00 94.50 84 ILE A N 1
ATOM 672 C CA . ILE A 1 84 ? -5.360 5.684 4.319 1.00 94.50 84 ILE A CA 1
ATOM 673 C C . ILE A 1 84 ? -6.514 6.119 5.222 1.00 94.50 84 ILE A C 1
ATOM 675 O O . ILE A 1 84 ? -7.651 6.201 4.758 1.00 94.50 84 ILE A O 1
ATOM 679 N N . GLU A 1 85 ? -6.242 6.438 6.488 1.00 92.50 85 GLU A N 1
ATOM 680 C CA . GLU A 1 85 ? -7.260 6.937 7.424 1.00 92.50 85 GLU A CA 1
ATOM 681 C C . GLU A 1 85 ? -7.956 8.202 6.906 1.00 92.50 85 GLU A C 1
ATOM 683 O O . GLU A 1 85 ? -9.149 8.407 7.140 1.00 92.50 85 GLU A O 1
ATOM 688 N N . ASN A 1 86 ? -7.230 9.023 6.145 1.00 91.25 86 ASN A N 1
ATOM 689 C CA . ASN A 1 86 ? -7.744 10.250 5.549 1.00 91.25 86 ASN A CA 1
ATOM 690 C C . ASN A 1 86 ? -8.474 10.042 4.209 1.00 91.25 86 ASN A C 1
ATOM 692 O O . ASN A 1 86 ? -9.137 10.971 3.745 1.00 91.25 86 ASN A O 1
ATOM 696 N N . LEU A 1 87 ? -8.414 8.851 3.596 1.00 89.69 87 LEU A N 1
ATOM 697 C CA . LEU A 1 87 ? -9.081 8.579 2.312 1.00 89.69 87 LEU A CA 1
ATOM 698 C C . LEU A 1 87 ? -10.602 8.509 2.414 1.00 89.69 87 LEU A C 1
ATOM 700 O O . LEU A 1 87 ? -11.297 8.757 1.430 1.00 89.69 87 LEU A O 1
ATOM 704 N N . SER A 1 88 ? -11.135 8.133 3.577 1.00 85.06 88 SER A N 1
ATOM 705 C CA . SER A 1 88 ? -12.572 7.943 3.745 1.00 85.06 88 SER A CA 1
ATOM 706 C C . SER A 1 88 ? -13.050 8.410 5.115 1.00 85.06 88 SER A C 1
ATOM 708 O O . SER A 1 88 ? -12.529 7.952 6.135 1.00 85.06 88 SER A O 1
ATOM 710 N N . PRO A 1 89 ? -14.125 9.220 5.177 1.00 84.12 89 PRO A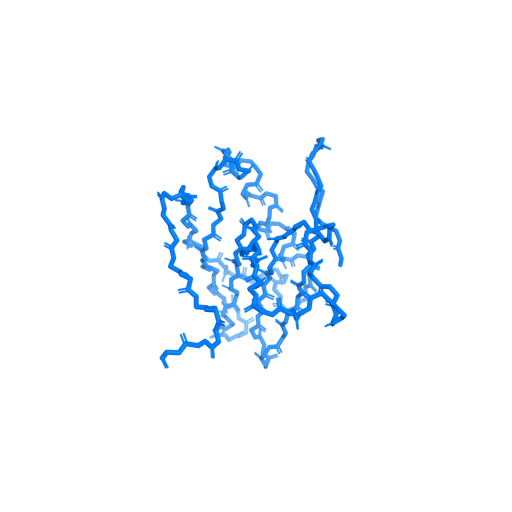 N 1
ATOM 711 C CA . PRO A 1 89 ? -14.767 9.579 6.439 1.00 84.12 89 PRO A CA 1
ATOM 712 C C . PRO A 1 89 ? -15.197 8.366 7.270 1.00 84.12 89 PRO A C 1
ATOM 714 O O . PRO A 1 89 ? -15.283 8.468 8.487 1.00 84.12 89 PRO A O 1
ATOM 717 N N . ILE A 1 90 ? -15.446 7.218 6.625 1.00 82.31 90 ILE A N 1
ATOM 718 C CA . ILE A 1 90 ? -15.869 5.975 7.284 1.00 82.31 90 ILE A CA 1
ATOM 719 C C . ILE A 1 90 ? -14.768 5.414 8.188 1.00 82.31 90 ILE A C 1
ATOM 721 O O . ILE A 1 90 ? -15.085 4.713 9.144 1.00 82.31 90 ILE A O 1
ATOM 725 N N . LEU A 1 91 ? -13.494 5.691 7.896 1.00 85.25 91 LEU A N 1
ATOM 726 C CA . LEU A 1 91 ? -12.365 5.229 8.709 1.00 85.25 91 LEU A CA 1
ATOM 727 C C . LEU A 1 91 ? -12.038 6.182 9.856 1.00 85.25 91 LEU A C 1
ATOM 729 O O . LEU A 1 91 ? -11.415 5.781 10.837 1.00 85.25 91 LEU A O 1
ATOM 733 N N . LYS A 1 92 ? -12.501 7.430 9.766 1.00 83.06 92 LYS A N 1
ATOM 734 C CA . LYS A 1 92 ? -12.208 8.457 10.756 1.00 83.06 92 LYS A CA 1
ATOM 735 C C . LYS A 1 92 ? -12.769 8.051 12.120 1.00 83.06 92 LYS A C 1
ATOM 737 O O . LYS A 1 92 ? -13.965 7.813 12.262 1.00 83.06 92 LYS A O 1
ATOM 742 N N . ASN A 1 93 ? -11.898 8.013 13.128 1.00 82.81 93 ASN A N 1
ATOM 743 C CA . ASN A 1 93 ? -12.202 7.610 14.507 1.00 82.81 93 ASN A CA 1
ATOM 744 C C . ASN A 1 93 ? -12.604 6.133 14.698 1.00 82.81 93 ASN A C 1
ATOM 746 O O . ASN A 1 93 ? -13.103 5.783 15.770 1.00 82.81 93 ASN A O 1
ATOM 750 N N . LYS A 1 94 ? -12.397 5.252 13.709 1.00 90.31 94 LYS A N 1
ATOM 751 C CA . LYS A 1 94 ? -12.570 3.808 13.919 1.00 90.31 94 LYS A CA 1
ATOM 752 C C . LYS A 1 94 ? -11.380 3.212 14.650 1.00 90.31 94 LYS A C 1
ATOM 754 O O . LYS A 1 94 ? -10.237 3.594 14.427 1.00 90.31 94 LYS A O 1
ATOM 759 N N . TYR A 1 95 ? -11.646 2.194 15.461 1.00 93.69 95 TYR A N 1
ATOM 760 C CA . TYR A 1 95 ? -10.587 1.326 15.952 1.00 93.69 95 TYR A CA 1
ATOM 761 C C . TYR A 1 95 ? -10.082 0.444 14.800 1.00 93.69 95 TYR A C 1
ATOM 763 O O . TYR A 1 95 ? -10.809 -0.431 14.319 1.00 93.69 95 TYR A O 1
ATOM 771 N N . MET A 1 96 ? -8.852 0.694 14.348 1.00 95.25 96 MET A N 1
ATOM 772 C CA . MET A 1 96 ? -8.241 0.011 13.205 1.00 95.25 96 MET A CA 1
ATOM 773 C C . MET A 1 96 ? -6.864 -0.561 13.573 1.00 95.25 96 MET A C 1
ATOM 775 O O . MET A 1 96 ? -5.837 0.045 13.270 1.00 95.25 96 MET A O 1
ATOM 779 N N . PRO A 1 97 ? -6.797 -1.729 14.236 1.00 96.50 97 PRO A N 1
ATOM 780 C CA . PRO A 1 97 ? -5.527 -2.419 14.409 1.00 96.50 97 PRO A CA 1
ATOM 781 C C . PRO A 1 97 ? -4.964 -2.846 13.048 1.00 96.50 97 PRO A C 1
ATOM 783 O O . PRO A 1 97 ? -5.712 -3.188 12.121 1.00 96.50 97 PRO A O 1
ATOM 786 N N . TYR A 1 98 ? -3.635 -2.853 12.952 1.00 96.50 98 TYR A N 1
ATOM 787 C CA . TYR A 1 98 ? -2.925 -3.137 11.713 1.00 96.50 98 TYR A CA 1
ATOM 788 C C . TYR A 1 98 ? -1.867 -4.232 11.853 1.00 96.50 98 TYR A C 1
ATOM 790 O O . TYR A 1 98 ? -1.231 -4.395 12.892 1.00 96.50 98 TYR A O 1
ATOM 798 N N . HIS A 1 99 ? -1.672 -4.987 10.772 1.00 96.69 99 HIS A N 1
ATOM 799 C CA . HIS A 1 99 ? -0.551 -5.909 10.604 1.00 96.69 99 HIS A CA 1
ATOM 800 C C . HIS A 1 99 ? 0.004 -5.780 9.184 1.00 96.69 99 HIS A C 1
ATOM 802 O O . HIS A 1 99 ? -0.537 -6.351 8.232 1.00 96.69 99 HIS A O 1
ATOM 808 N N . ILE A 1 100 ? 1.075 -5.002 9.046 1.00 97.88 100 ILE A N 1
ATOM 809 C CA . ILE A 1 100 ? 1.703 -4.670 7.766 1.00 97.88 100 ILE A CA 1
ATOM 810 C C . ILE A 1 100 ? 3.072 -5.337 7.715 1.00 97.88 100 ILE A C 1
ATOM 812 O O . ILE A 1 100 ? 3.865 -5.215 8.647 1.00 97.88 100 ILE A O 1
ATOM 816 N N . LYS A 1 101 ? 3.343 -6.062 6.631 1.00 97.56 101 LYS A N 1
ATOM 817 C CA . LYS A 1 101 ? 4.641 -6.699 6.404 1.00 97.56 101 LYS A CA 1
ATOM 818 C C . LYS A 1 101 ? 5.485 -5.841 5.474 1.00 97.56 101 LYS A C 1
ATOM 820 O O . LYS A 1 101 ? 5.000 -5.407 4.438 1.00 97.56 101 LYS A O 1
ATOM 825 N N . ARG A 1 102 ? 6.757 -5.656 5.801 1.00 96.31 102 ARG A N 1
ATOM 826 C CA . ARG A 1 102 ? 7.749 -5.185 4.831 1.00 96.31 102 ARG A CA 1
ATOM 827 C C . ARG A 1 102 ? 8.349 -6.398 4.138 1.00 96.31 102 ARG A C 1
ATOM 829 O O . ARG A 1 102 ? 8.591 -7.408 4.802 1.00 96.31 102 ARG A O 1
ATOM 836 N N . PHE A 1 103 ? 8.509 -6.347 2.823 1.00 93.19 103 PHE A N 1
ATOM 837 C CA . PHE A 1 103 ? 9.114 -7.440 2.072 1.00 93.19 103 PHE A CA 1
ATOM 838 C C . PHE A 1 103 ? 10.171 -6.917 1.115 1.00 93.19 103 PHE A C 1
ATOM 840 O O . PHE A 1 103 ? 10.009 -5.871 0.489 1.00 93.19 103 PHE A O 1
ATOM 847 N N . LYS A 1 104 ? 11.218 -7.716 0.949 1.00 93.19 104 LYS A N 1
ATOM 848 C CA . LYS A 1 104 ? 12.213 -7.524 -0.090 1.00 93.19 104 LYS A CA 1
ATOM 849 C C . LYS A 1 104 ? 11.899 -8.417 -1.280 1.00 93.19 104 LYS A C 1
ATOM 851 O O . LYS A 1 104 ? 11.698 -9.624 -1.126 1.00 93.19 104 LYS A O 1
ATOM 856 N N . LYS A 1 105 ? 11.879 -7.836 -2.476 1.00 88.12 105 LYS A N 1
ATOM 857 C CA . LYS A 1 105 ? 11.769 -8.585 -3.734 1.00 88.12 105 LYS A CA 1
ATOM 858 C C . LYS A 1 105 ? 13.072 -9.359 -3.949 1.00 88.12 105 LYS A C 1
ATOM 860 O O . LYS A 1 105 ? 14.133 -8.757 -4.075 1.00 88.12 105 LYS A O 1
ATOM 865 N N . THR A 1 106 ? 13.011 -10.689 -3.967 1.00 90.88 106 THR A N 1
ATOM 866 C CA . THR A 1 106 ? 14.201 -11.553 -4.135 1.00 90.88 106 THR A CA 1
ATOM 867 C C . THR A 1 106 ? 14.174 -12.394 -5.406 1.00 90.88 106 THR A C 1
ATOM 869 O O . THR A 1 106 ? 15.213 -12.879 -5.842 1.00 90.88 106 THR A O 1
ATOM 872 N N . SER A 1 107 ? 12.996 -12.589 -5.994 1.00 88.75 107 SER A N 1
ATOM 873 C CA . SER A 1 107 ? 12.788 -13.354 -7.222 1.00 88.75 107 SER A CA 1
ATOM 874 C C . SER A 1 107 ? 11.458 -12.954 -7.860 1.00 88.75 107 SER A C 1
ATOM 876 O O . SER A 1 107 ? 10.640 -12.281 -7.228 1.00 88.75 107 SER A O 1
ATOM 878 N N . PHE A 1 108 ? 11.249 -13.370 -9.103 1.00 85.75 108 PHE A N 1
ATOM 879 C CA . PHE A 1 108 ? 10.012 -13.172 -9.845 1.00 85.75 108 PHE A CA 1
ATOM 880 C C . PHE A 1 108 ? 9.741 -14.396 -10.728 1.00 85.75 108 PHE A C 1
ATOM 882 O O . PHE A 1 108 ? 10.641 -15.192 -11.004 1.00 85.75 108 PHE A O 1
ATOM 889 N N . VAL A 1 109 ? 8.484 -14.554 -11.136 1.00 86.00 109 VAL A N 1
ATOM 890 C CA . VAL A 1 109 ? 8.049 -15.554 -12.116 1.00 86.00 109 VAL A CA 1
ATOM 891 C C . VAL A 1 109 ? 7.378 -14.802 -13.250 1.00 86.00 109 VAL A C 1
ATOM 893 O O . VAL A 1 109 ? 6.588 -13.897 -12.993 1.00 86.00 109 VAL A O 1
ATOM 896 N N . GLU A 1 110 ? 7.687 -15.180 -14.485 1.00 80.50 110 GLU A N 1
ATOM 897 C CA . GLU A 1 110 ? 7.220 -14.474 -15.677 1.00 80.50 110 GLU A CA 1
ATOM 898 C C . GLU A 1 110 ? 6.429 -15.406 -16.580 1.00 80.50 110 GLU A C 1
ATOM 900 O O . GLU A 1 110 ? 6.704 -16.605 -16.663 1.00 80.50 110 GLU A O 1
ATOM 905 N N . TYR A 1 111 ? 5.451 -14.825 -17.267 1.00 74.69 111 TYR A N 1
ATOM 906 C CA . TYR A 1 111 ? 4.694 -15.471 -18.323 1.00 74.69 111 TYR A CA 1
ATOM 907 C C . TYR A 1 111 ? 4.672 -14.544 -19.538 1.00 74.69 111 TYR A C 1
ATOM 909 O O . TYR A 1 111 ? 4.270 -13.389 -19.431 1.00 74.69 111 TYR A O 1
ATOM 917 N N . ASN A 1 112 ? 5.113 -15.048 -20.687 1.00 73.62 112 ASN A N 1
ATOM 918 C CA . ASN A 1 112 ? 5.258 -14.308 -21.944 1.00 73.62 112 ASN A CA 1
ATOM 919 C C . ASN A 1 112 ? 4.104 -14.573 -22.929 1.00 73.62 112 ASN A C 1
ATOM 921 O O . ASN A 1 112 ? 4.268 -14.397 -24.129 1.00 73.62 112 ASN A O 1
ATOM 925 N N . GLY A 1 113 ? 2.955 -15.065 -22.457 1.00 67.19 113 GLY A N 1
ATOM 926 C CA . GLY A 1 113 ? 1.811 -15.351 -23.331 1.00 67.19 113 GLY A CA 1
ATOM 927 C C . GLY A 1 113 ? 1.951 -16.607 -24.202 1.00 67.19 113 GLY A C 1
ATOM 928 O O . GLY A 1 113 ? 0.972 -17.010 -24.825 1.00 67.19 113 GLY A O 1
ATOM 929 N N . GLU A 1 114 ? 3.110 -17.270 -24.210 1.00 62.66 114 GLU A N 1
ATOM 930 C CA . GLU A 1 114 ? 3.385 -18.461 -25.017 1.00 62.66 114 GLU A CA 1
ATOM 931 C C . GLU A 1 114 ? 3.774 -19.640 -24.107 1.00 62.66 114 GLU A C 1
ATOM 933 O O . GLU A 1 114 ? 4.666 -19.527 -23.269 1.00 62.66 114 GLU A O 1
ATOM 938 N N . TYR A 1 115 ? 3.078 -20.772 -24.256 1.00 61.00 115 TYR A N 1
ATOM 939 C CA . TYR A 1 115 ? 3.452 -22.075 -23.689 1.00 61.00 115 TYR A CA 1
ATOM 940 C C . TYR A 1 115 ? 3.614 -23.089 -24.817 1.00 61.00 115 TYR A C 1
ATOM 942 O O . TYR A 1 115 ? 2.734 -23.103 -25.709 1.00 61.00 115 TYR A O 1
#

Secondary structure (DSSP, 8-state):
-EEEETTEEEEEEEEEETTEEEEEEE-GGGPPPGGG-SS-------SEEEEEEE-SSSBEEEEEEEETTTS-SHHHHHHHHHHHHTT-TTTTT-B--EEEEEE---------S--
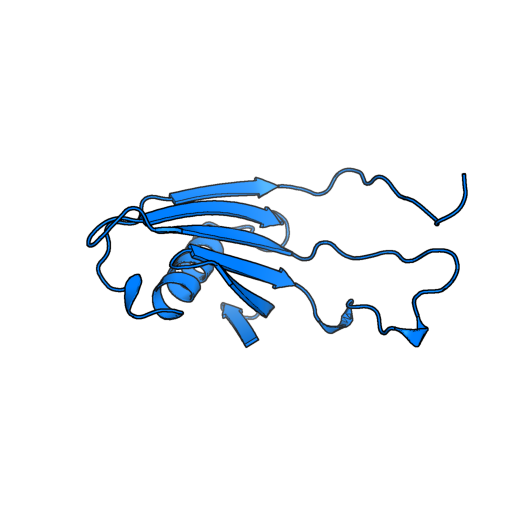
Organism: NCBI:txid2716884

pLDDT: mean 91.32, std 8.18, range [61.0, 98.19]

Foldseek 3Di:
DWQDDDPDIFDWDWDDDPPKIKIATAHPVQDDDPVRLPQFDDHDSGQWMWIWADDDQAAIEIEIEGACVRCVDVVVVVSVVVVVCVPDPSSPNHHYDYDYYHDHDDDDDTDRPDD